Protein AF-A0A3D5ARK5-F1 (afdb_monomer_lite)

pLDDT: mean 78.7, std 16.02, range [44.25, 94.75]

Foldseek 3Di:
DAEDELCLLVPPVSLVVLLCVLVVCVDPVDDPLAAYAYEDEPPPPVCVVCVVVSLVSVCVSNVNQVVPPPPLRYHNYQHDPVSVVVSVVSSNVVSVVVCVVPDPDPDPDPPDDDDDPDDDPPPVPPDDD

Structure (mmCIF, N/CA/C/O backbone):
data_AF-A0A3D5ARK5-F1
#
_entry.id   AF-A0A3D5ARK5-F1
#
loop_
_atom_site.group_PDB
_atom_site.id
_atom_site.type_symbol
_atom_site.label_atom_id
_atom_site.label_alt_id
_atom_site.label_comp_id
_atom_site.label_asym_id
_atom_site.label_entity_id
_atom_site.label_seq_id
_atom_site.pdbx_PDB_ins_code
_atom_site.Cartn_x
_atom_site.Cartn_y
_atom_site.Cartn_z
_atom_site.occupancy
_atom_site.B_iso_or_equiv
_atom_site.auth_seq_id
_atom_site.auth_comp_id
_atom_site.auth_asym_id
_atom_site.auth_atom_id
_atom_site.pdbx_PDB_model_num
ATOM 1 N N . VAL A 1 1 ? -0.422 4.677 -10.596 1.00 85.12 1 VAL A N 1
ATOM 2 C CA . VAL A 1 1 ? -0.280 4.706 -9.120 1.00 85.12 1 VAL A CA 1
ATOM 3 C C . VAL A 1 1 ? -1.546 4.122 -8.531 1.00 85.12 1 VAL A C 1
ATOM 5 O O . VAL A 1 1 ? -2.620 4.542 -8.943 1.00 85.12 1 VAL A O 1
ATOM 8 N N . PHE A 1 2 ? -1.417 3.162 -7.623 1.00 90.44 2 PHE A N 1
ATOM 9 C CA . PHE A 1 2 ? -2.502 2.540 -6.877 1.00 90.44 2 PHE A CA 1
ATOM 10 C C . PHE A 1 2 ? -2.533 3.115 -5.466 1.00 90.44 2 PHE A C 1
ATOM 12 O O . PHE A 1 2 ? -1.540 3.042 -4.742 1.00 90.44 2 PHE A O 1
ATOM 19 N N . LEU A 1 3 ? -3.675 3.688 -5.096 1.00 91.56 3 LEU A N 1
ATOM 20 C CA . LEU A 1 3 ? -3.982 4.043 -3.717 1.00 91.56 3 LEU A CA 1
ATOM 21 C C . LEU A 1 3 ? -4.771 2.888 -3.123 1.00 91.56 3 LEU A C 1
ATOM 23 O O . LEU A 1 3 ? -5.844 2.557 -3.624 1.00 91.56 3 LEU A O 1
ATOM 27 N N . VAL A 1 4 ? -4.211 2.257 -2.101 1.00 92.50 4 VAL A N 1
ATOM 28 C CA . VAL A 1 4 ? -4.796 1.074 -1.479 1.00 92.50 4 VAL A CA 1
ATOM 29 C C . VAL A 1 4 ? -5.216 1.428 -0.066 1.00 92.50 4 VAL A C 1
ATOM 31 O O . VAL A 1 4 ? -4.399 1.847 0.747 1.00 92.50 4 VAL A O 1
ATOM 34 N N . ASP A 1 5 ? -6.497 1.234 0.223 1.00 91.56 5 ASP A N 1
ATOM 35 C CA . ASP A 1 5 ? -7.004 1.260 1.587 1.00 91.56 5 ASP A CA 1
ATOM 36 C C . ASP A 1 5 ? -6.585 -0.032 2.307 1.00 91.56 5 ASP A C 1
ATOM 38 O O . ASP A 1 5 ? -6.782 -1.137 1.791 1.00 91.56 5 ASP A O 1
ATOM 42 N N . ALA A 1 6 ? -6.014 0.085 3.507 1.00 92.56 6 ALA A N 1
ATOM 43 C CA . ALA A 1 6 ? -5.609 -1.065 4.306 1.00 92.56 6 ALA A CA 1
ATOM 44 C C . ALA A 1 6 ? -6.788 -2.006 4.619 1.00 92.56 6 ALA A C 1
ATOM 46 O O . ALA A 1 6 ? -6.608 -3.227 4.650 1.00 92.56 6 ALA A O 1
ATOM 47 N N . TRP A 1 7 ? -8.002 -1.473 4.789 1.00 94.00 7 TRP A N 1
ATOM 48 C CA . TRP A 1 7 ? -9.211 -2.257 5.050 1.00 94.00 7 TRP A CA 1
ATOM 49 C C . TRP A 1 7 ? -9.608 -3.157 3.886 1.00 94.00 7 TRP A C 1
ATOM 51 O O . TRP A 1 7 ? -10.176 -4.228 4.110 1.00 94.00 7 TRP A O 1
ATOM 61 N N . ALA A 1 8 ? -9.242 -2.794 2.654 1.00 93.75 8 ALA A N 1
ATOM 62 C CA . ALA A 1 8 ? -9.523 -3.609 1.476 1.00 93.75 8 ALA A CA 1
ATOM 63 C C . ALA A 1 8 ? -8.883 -5.007 1.568 1.00 93.75 8 ALA A C 1
ATOM 65 O O . ALA A 1 8 ? -9.422 -5.965 1.019 1.00 93.75 8 ALA A O 1
ATOM 66 N N . THR A 1 9 ? -7.797 -5.173 2.335 1.00 92.12 9 THR A N 1
ATOM 67 C CA . THR A 1 9 ? -7.186 -6.496 2.580 1.00 92.12 9 THR A CA 1
ATOM 68 C C . THR A 1 9 ? -8.084 -7.465 3.348 1.00 92.12 9 THR A C 1
ATOM 70 O O . THR A 1 9 ? -7.923 -8.683 3.233 1.00 92.12 9 THR A O 1
ATOM 73 N N . LYS A 1 10 ? -9.050 -6.945 4.113 1.00 90.69 10 LYS A N 1
ATOM 74 C CA . LYS A 1 10 ? -10.019 -7.747 4.869 1.00 90.69 10 LYS A CA 1
ATOM 75 C C . LYS A 1 10 ? -11.243 -8.141 4.039 1.00 90.69 10 LYS A C 1
ATOM 77 O O . LYS A 1 10 ? -11.988 -9.026 4.454 1.00 90.69 10 LYS A O 1
ATOM 82 N N . LEU A 1 11 ? -11.447 -7.531 2.871 1.00 92.00 11 LEU A N 1
ATOM 83 C CA . LEU A 1 11 ? -12.561 -7.839 1.977 1.00 92.00 11 LEU A CA 1
ATOM 84 C C . LEU A 1 11 ? -12.126 -8.898 0.960 1.00 92.00 11 LEU A C 1
ATOM 86 O O . LEU A 1 11 ? -11.215 -8.660 0.171 1.00 92.00 11 LEU A O 1
ATOM 90 N N . THR A 1 12 ? -12.780 -10.063 0.949 1.00 87.75 12 THR A N 1
ATOM 91 C CA . THR A 1 12 ? -12.360 -11.230 0.147 1.00 87.75 12 THR A CA 1
ATOM 92 C C . THR A 1 12 ? -12.167 -10.915 -1.339 1.00 87.75 12 THR A C 1
ATOM 94 O O . THR A 1 12 ? -11.147 -11.299 -1.912 1.00 87.75 12 THR A O 1
ATOM 97 N N . ASP A 1 13 ? -13.100 -10.181 -1.948 1.00 85.06 13 ASP A N 1
ATOM 98 C CA . ASP A 1 13 ? -13.042 -9.862 -3.379 1.00 85.06 13 ASP A CA 1
ATOM 99 C C . ASP A 1 13 ? -11.916 -8.876 -3.714 1.00 85.06 13 ASP A C 1
ATOM 101 O O . ASP A 1 13 ? -11.226 -9.030 -4.721 1.00 85.06 13 ASP A O 1
ATOM 105 N N . HIS A 1 14 ? -11.668 -7.907 -2.831 1.00 89.81 14 HIS A N 1
ATOM 106 C CA . HIS A 1 14 ? -10.600 -6.925 -3.013 1.00 89.81 14 HIS A CA 1
ATOM 107 C C . HIS A 1 14 ? -9.234 -7.553 -2.763 1.00 89.81 14 HIS A C 1
ATOM 109 O O . HIS A 1 14 ? -8.296 -7.310 -3.513 1.00 89.81 14 HIS A O 1
ATOM 115 N N . ARG A 1 15 ? -9.129 -8.428 -1.759 1.00 88.00 15 ARG A N 1
ATOM 116 C CA . ARG A 1 15 ? -7.900 -9.156 -1.451 1.00 88.00 15 ARG A CA 1
ATOM 117 C C . ARG A 1 15 ? -7.369 -9.921 -2.661 1.00 88.00 15 ARG A C 1
ATOM 119 O O . ARG A 1 15 ? -6.163 -9.912 -2.869 1.00 88.00 15 ARG A O 1
ATOM 126 N N . ARG A 1 16 ? -8.236 -10.548 -3.469 1.00 87.88 16 ARG A N 1
ATOM 127 C CA . ARG A 1 16 ? -7.804 -11.219 -4.708 1.00 87.88 16 ARG A CA 1
ATOM 128 C C . ARG A 1 16 ? -7.163 -10.228 -5.682 1.00 87.88 16 ARG A C 1
ATOM 130 O O . ARG A 1 16 ? -6.039 -10.459 -6.100 1.00 87.88 16 ARG A O 1
ATOM 137 N N . ALA A 1 17 ? -7.823 -9.105 -5.959 1.00 89.12 17 ALA A N 1
ATOM 138 C CA . ALA A 1 17 ? -7.271 -8.082 -6.845 1.00 89.12 17 ALA A CA 1
ATOM 139 C C . ALA A 1 17 ? -5.943 -7.501 -6.322 1.00 89.12 17 ALA A C 1
ATOM 141 O O . ALA A 1 17 ? -5.037 -7.225 -7.100 1.00 89.12 17 ALA A O 1
ATOM 142 N N . LEU A 1 18 ? -5.794 -7.339 -5.003 1.00 90.81 18 LEU A N 1
ATOM 143 C CA . LEU A 1 18 ? -4.544 -6.859 -4.405 1.00 90.81 18 LEU A CA 1
ATOM 144 C C . LEU A 1 18 ? -3.408 -7.893 -4.491 1.00 90.81 18 LEU A C 1
ATOM 146 O O . LEU A 1 18 ? -2.260 -7.500 -4.677 1.00 90.81 18 LEU A O 1
ATOM 150 N N . LEU A 1 19 ? -3.716 -9.191 -4.394 1.00 89.94 19 LEU A N 1
ATOM 151 C CA . LEU A 1 19 ? -2.745 -10.267 -4.639 1.00 89.94 19 LEU A CA 1
ATOM 152 C C . LEU A 1 19 ? -2.289 -10.285 -6.104 1.00 89.94 19 LEU A C 1
ATOM 154 O O . LEU A 1 19 ? -1.104 -10.467 -6.379 1.00 89.94 19 LEU A O 1
ATOM 158 N N . ASP A 1 20 ? -3.206 -10.036 -7.040 1.00 86.56 20 ASP A N 1
ATOM 159 C CA . ASP A 1 20 ? -2.855 -9.905 -8.457 1.00 86.56 20 ASP A CA 1
ATOM 160 C C . ASP A 1 20 ? -1.901 -8.710 -8.660 1.00 86.56 20 ASP A C 1
ATOM 162 O O . ASP A 1 20 ? -0.887 -8.833 -9.336 1.00 86.56 20 ASP A O 1
ATOM 166 N N . VAL A 1 21 ? -2.132 -7.580 -7.978 1.00 85.31 21 VAL A N 1
ATOM 167 C CA . VAL A 1 21 ? -1.233 -6.405 -8.006 1.00 85.31 21 VAL A CA 1
ATOM 168 C C . VAL A 1 21 ? 0.156 -6.680 -7.400 1.00 85.31 21 VAL A C 1
ATOM 170 O O . VAL A 1 21 ? 1.133 -6.042 -7.804 1.00 85.31 21 VAL A O 1
ATOM 173 N N . ASP A 1 22 ? 0.274 -7.589 -6.427 1.00 86.62 22 ASP A N 1
ATOM 174 C CA . ASP A 1 22 ? 1.576 -8.016 -5.881 1.00 86.62 22 ASP A CA 1
ATOM 175 C C . ASP A 1 22 ? 2.358 -8.900 -6.868 1.00 86.62 22 ASP A C 1
ATOM 177 O O . ASP A 1 22 ? 3.585 -8.909 -6.842 1.00 86.62 22 ASP A O 1
ATOM 181 N N . THR A 1 23 ? 1.652 -9.607 -7.758 1.00 81.81 23 THR A N 1
ATOM 182 C CA . THR A 1 23 ? 2.222 -10.610 -8.679 1.00 81.81 23 THR A CA 1
ATOM 183 C C . THR A 1 23 ? 2.320 -10.151 -10.135 1.00 81.81 23 THR A C 1
ATOM 185 O O . THR A 1 23 ? 3.067 -10.749 -10.907 1.00 81.81 23 THR A O 1
ATOM 188 N N . TRP A 1 24 ? 1.654 -9.056 -10.523 1.00 74.69 24 TRP A N 1
ATOM 189 C CA . TRP A 1 24 ? 1.754 -8.442 -11.860 1.00 74.69 24 TRP A CA 1
ATOM 190 C C . TRP A 1 24 ? 3.191 -8.134 -12.298 1.00 74.69 24 TRP A C 1
ATOM 192 O O . TRP A 1 24 ? 3.457 -7.959 -13.480 1.00 74.69 24 TRP A O 1
ATOM 202 N N . GLU A 1 25 ? 4.124 -8.076 -11.355 1.00 64.31 25 GLU A N 1
ATOM 203 C CA . GLU A 1 25 ? 5.488 -7.601 -11.560 1.00 64.31 25 GLU A CA 1
ATOM 204 C C . GLU A 1 25 ? 6.516 -8.731 -11.723 1.00 64.31 25 GLU A C 1
ATOM 206 O O . GLU A 1 25 ? 7.709 -8.466 -11.846 1.00 64.31 25 GLU A O 1
ATOM 211 N N . GLU A 1 26 ? 6.079 -9.994 -11.755 1.00 60.06 26 GLU A N 1
ATOM 212 C CA . GLU A 1 26 ? 6.974 -11.150 -11.922 1.00 60.06 26 GLU A CA 1
ATOM 213 C C . GLU A 1 26 ? 7.429 -11.380 -13.378 1.00 60.06 26 GLU A C 1
ATOM 215 O O . GLU A 1 26 ? 8.271 -12.244 -13.632 1.00 60.06 26 GLU A O 1
ATOM 220 N N . SER A 1 27 ? 6.925 -10.606 -14.349 1.00 56.16 27 SER A N 1
ATOM 221 C CA . SER A 1 27 ? 7.370 -10.707 -15.743 1.00 56.16 27 SER A CA 1
ATOM 222 C C . SER A 1 27 ? 8.662 -9.901 -15.971 1.00 56.16 27 SER A C 1
ATOM 224 O O . SER A 1 27 ? 8.641 -8.674 -15.865 1.00 56.16 27 SER A O 1
ATOM 226 N N . PRO A 1 28 ? 9.796 -10.532 -16.344 1.00 54.06 28 PRO A N 1
ATOM 227 C CA . PRO A 1 28 ? 11.090 -9.854 -16.505 1.00 54.06 28 PRO A CA 1
ATOM 228 C C . PRO A 1 28 ? 11.114 -8.787 -17.618 1.00 54.06 28 PRO A C 1
ATOM 230 O O . PRO A 1 28 ? 12.028 -7.957 -17.675 1.00 54.06 28 PRO A O 1
ATOM 233 N N . GLU A 1 29 ? 10.113 -8.781 -18.499 1.00 57.12 29 GLU A N 1
ATOM 234 C CA . GLU A 1 29 ? 9.983 -7.806 -19.584 1.00 57.12 29 GLU A CA 1
ATOM 235 C C . GLU A 1 29 ? 9.302 -6.503 -19.120 1.00 57.12 29 GLU A C 1
ATOM 237 O O . GLU A 1 29 ? 9.680 -5.409 -19.562 1.00 57.12 29 GLU A O 1
ATOM 242 N N . GLU A 1 30 ? 8.401 -6.579 -18.137 1.00 56.84 30 GLU A N 1
ATOM 243 C CA . GLU A 1 30 ? 7.628 -5.447 -17.628 1.00 56.84 30 GLU A CA 1
ATOM 244 C C . GLU A 1 30 ? 8.344 -4.805 -16.436 1.00 56.84 30 GLU A C 1
ATOM 246 O O . GLU A 1 30 ? 8.311 -5.276 -15.305 1.00 56.84 30 GLU A O 1
ATOM 251 N N . THR A 1 31 ? 9.040 -3.690 -16.676 1.00 56.91 31 THR A N 1
ATOM 252 C CA . THR A 1 31 ? 9.561 -2.898 -15.552 1.00 56.91 31 THR A CA 1
ATOM 253 C C . THR A 1 31 ? 8.389 -2.316 -14.791 1.00 56.91 31 THR A C 1
ATOM 255 O O . THR A 1 31 ? 7.584 -1.581 -15.359 1.00 56.91 31 THR A O 1
ATOM 258 N N . GLU A 1 32 ? 8.374 -2.568 -13.496 1.00 64.69 32 GLU A N 1
ATOM 259 C CA . GLU A 1 32 ? 7.511 -1.952 -12.497 1.00 64.69 32 GLU A CA 1
ATOM 260 C C . GLU A 1 32 ? 7.376 -0.441 -12.704 1.00 64.69 32 GLU A C 1
ATOM 262 O O . GLU A 1 32 ? 8.225 0.365 -12.315 1.00 64.69 32 GLU A O 1
ATOM 267 N N . THR A 1 33 ? 6.298 -0.021 -13.342 1.00 71.00 33 THR A N 1
ATOM 268 C CA . THR A 1 33 ? 5.930 1.398 -13.442 1.00 71.00 33 THR A CA 1
ATOM 269 C C . THR A 1 33 ? 4.805 1.741 -12.470 1.00 71.00 33 THR A C 1
ATOM 271 O O . THR A 1 33 ? 4.508 2.913 -12.233 1.00 71.00 33 THR A O 1
ATOM 274 N N . SER A 1 34 ? 4.219 0.720 -11.847 1.00 83.81 34 SER A N 1
ATOM 275 C CA . SER A 1 34 ? 3.119 0.835 -10.907 1.00 83.81 34 SER A CA 1
ATOM 276 C C . SER A 1 34 ? 3.637 1.055 -9.493 1.00 83.81 34 SER A C 1
ATOM 278 O O . SER A 1 34 ? 4.308 0.207 -8.925 1.00 83.81 34 SER A O 1
ATOM 280 N N . ALA A 1 35 ? 3.312 2.209 -8.912 1.00 89.06 35 ALA A N 1
ATOM 281 C CA . ALA A 1 35 ? 3.524 2.453 -7.488 1.00 89.06 35 ALA A CA 1
ATOM 282 C C . ALA A 1 35 ? 2.278 2.096 -6.688 1.00 89.06 35 ALA A C 1
ATOM 284 O O . ALA A 1 35 ? 1.178 2.451 -7.111 1.00 89.06 35 ALA A O 1
ATOM 285 N N . VAL A 1 36 ? 2.463 1.458 -5.535 1.00 92.38 36 VAL A N 1
ATOM 286 C CA . VAL A 1 36 ? 1.423 1.125 -4.560 1.00 92.38 36 VAL A CA 1
ATOM 287 C C . VAL A 1 36 ? 1.660 1.956 -3.305 1.00 92.38 36 VAL A C 1
ATOM 289 O O . VAL A 1 36 ? 2.729 1.900 -2.697 1.00 92.38 36 VAL A O 1
ATOM 292 N N . MET A 1 37 ? 0.659 2.737 -2.916 1.00 94.06 37 MET A N 1
ATOM 293 C CA . MET A 1 37 ? 0.713 3.619 -1.755 1.00 94.06 37 MET A CA 1
ATOM 294 C C . MET A 1 37 ? -0.488 3.368 -0.860 1.00 94.06 37 MET A C 1
ATOM 296 O O . MET A 1 37 ? -1.609 3.249 -1.351 1.00 94.06 37 MET A O 1
ATOM 300 N N . ILE A 1 38 ? -0.242 3.313 0.445 1.00 93.81 38 ILE A N 1
ATOM 301 C CA . ILE A 1 38 ? -1.250 2.998 1.455 1.00 93.81 38 ILE A CA 1
ATOM 302 C C . ILE A 1 38 ? -1.400 4.205 2.378 1.00 93.81 38 ILE A C 1
ATOM 304 O O . ILE A 1 38 ? -0.567 4.398 3.270 1.00 93.81 38 ILE A O 1
ATOM 308 N N . PRO A 1 39 ? -2.405 5.065 2.145 1.00 90.44 39 PRO A N 1
ATOM 309 C CA . PRO A 1 39 ? -2.707 6.167 3.041 1.00 90.44 39 PRO A CA 1
ATOM 310 C C . PRO A 1 39 ? -3.162 5.634 4.397 1.00 90.44 39 PRO A C 1
ATOM 312 O O . PRO A 1 39 ? -4.060 4.800 4.479 1.00 90.44 39 PRO A O 1
ATOM 315 N N . CYS A 1 40 ? -2.564 6.154 5.461 1.00 87.06 40 CYS A N 1
ATOM 316 C CA . CYS A 1 40 ? -2.931 5.843 6.833 1.00 87.06 40 CYS A CA 1
ATOM 317 C C . CYS A 1 40 ? -3.217 7.162 7.542 1.00 87.06 40 CYS A C 1
ATOM 319 O O . CYS A 1 40 ? -2.292 7.846 7.976 1.00 87.06 40 CYS A O 1
ATOM 321 N N . SER A 1 41 ? -4.488 7.551 7.635 1.00 79.94 41 SER A N 1
ATOM 322 C CA . SER A 1 41 ? -4.842 8.766 8.366 1.00 79.94 41 SER A CA 1
ATOM 323 C C . SER A 1 41 ? -4.588 8.568 9.859 1.00 79.94 41 SER A C 1
ATOM 325 O O . SER A 1 41 ? -5.130 7.650 10.471 1.00 79.94 41 SER A O 1
ATOM 327 N N . ALA A 1 42 ? -3.791 9.448 10.470 1.00 74.50 42 ALA A N 1
ATOM 328 C CA . ALA A 1 42 ? -3.627 9.464 11.922 1.00 74.50 42 ALA A CA 1
ATOM 329 C C . ALA A 1 42 ? -4.923 9.869 12.648 1.00 74.50 42 ALA A C 1
ATOM 331 O O . ALA A 1 42 ? -5.095 9.529 13.818 1.00 74.50 42 ALA A O 1
ATOM 332 N N . GLU A 1 43 ? -5.828 10.567 11.959 1.00 82.69 43 GLU A N 1
ATOM 333 C CA . GLU A 1 43 ? -7.106 11.057 12.488 1.00 82.69 43 GLU A CA 1
ATOM 334 C C . GLU A 1 43 ? -8.214 9.994 12.451 1.00 82.69 43 GLU A C 1
ATOM 336 O O . GLU A 1 43 ? -9.253 10.168 13.078 1.00 82.69 43 GLU A O 1
ATOM 341 N N . ASP A 1 44 ? -7.983 8.871 11.767 1.00 86.19 44 ASP A N 1
ATOM 342 C CA . ASP A 1 44 ? -8.900 7.736 11.756 1.00 86.19 44 ASP A CA 1
ATOM 343 C C . ASP A 1 44 ? -8.641 6.832 12.973 1.00 86.19 44 ASP A C 1
ATOM 345 O O . ASP A 1 44 ? -7.707 6.022 13.009 1.00 86.19 44 ASP A O 1
ATOM 349 N N . ASP A 1 45 ? -9.473 7.001 14.002 1.00 89.56 45 ASP A N 1
ATOM 350 C CA . ASP A 1 45 ? -9.410 6.221 15.237 1.00 89.56 45 ASP A CA 1
ATOM 351 C C . ASP A 1 45 ? -9.623 4.718 15.005 1.00 89.56 45 ASP A C 1
ATOM 353 O O . ASP A 1 45 ? -9.027 3.908 15.721 1.00 89.56 45 ASP A O 1
ATOM 357 N N . GLU A 1 46 ? -10.448 4.330 14.029 1.00 91.12 46 GLU A N 1
ATOM 358 C CA . GLU A 1 46 ? -10.749 2.927 13.736 1.00 91.12 46 GLU A CA 1
ATOM 359 C C . GLU A 1 46 ? -9.528 2.256 13.101 1.00 91.12 46 GLU A C 1
ATOM 361 O O . GLU A 1 46 ? -9.030 1.237 13.594 1.00 91.12 46 GLU A O 1
ATOM 366 N N . THR A 1 47 ? -8.957 2.887 12.073 1.00 89.81 47 THR A N 1
ATOM 367 C CA . THR A 1 47 ? -7.713 2.418 11.449 1.00 89.81 47 THR A CA 1
ATOM 368 C C . THR A 1 47 ? -6.572 2.359 12.461 1.00 89.81 47 THR A C 1
ATOM 370 O O . THR A 1 47 ? -5.809 1.390 12.467 1.00 89.81 47 THR A O 1
ATOM 373 N N . ARG A 1 48 ? -6.466 3.336 13.373 1.00 90.19 48 ARG A N 1
ATOM 374 C CA . ARG A 1 48 ? -5.430 3.346 14.417 1.00 90.19 48 ARG A CA 1
ATOM 375 C C . ARG A 1 48 ? -5.567 2.168 15.382 1.00 90.19 48 ARG A C 1
ATOM 377 O O . ARG A 1 48 ? -4.567 1.522 15.696 1.00 90.19 48 ARG A O 1
ATOM 384 N N . GLN A 1 49 ? -6.785 1.871 15.833 1.00 93.69 49 GLN A N 1
ATOM 385 C CA . GLN A 1 49 ? -7.060 0.749 16.739 1.00 93.69 49 GLN A CA 1
ATOM 386 C C . GLN A 1 49 ? -6.747 -0.602 16.089 1.00 93.69 49 GLN A C 1
ATOM 388 O O . GLN A 1 49 ? -6.200 -1.493 16.739 1.00 93.69 49 GLN A O 1
ATOM 393 N N . HIS A 1 50 ? -7.029 -0.736 14.793 1.00 93.44 50 HIS A N 1
ATOM 394 C CA . HIS A 1 50 ? -6.824 -1.976 14.047 1.00 93.44 50 HIS A CA 1
ATOM 395 C C . HIS A 1 50 ? -5.494 -2.043 13.289 1.00 93.44 50 HIS A C 1
ATOM 397 O O . HIS A 1 50 ? -5.236 -3.033 12.601 1.00 93.44 50 HIS A O 1
ATOM 403 N N . TRP A 1 51 ? -4.616 -1.044 13.433 1.00 91.69 51 TRP A N 1
ATOM 404 C CA . TRP A 1 51 ? -3.415 -0.912 12.607 1.00 91.69 51 TRP A CA 1
ATOM 405 C C . TRP A 1 51 ? -2.502 -2.136 12.662 1.00 91.69 51 TRP A C 1
ATOM 407 O O . TRP A 1 51 ? -1.926 -2.524 11.647 1.00 91.69 51 TRP A O 1
ATOM 417 N N . ARG A 1 52 ? -2.382 -2.784 13.826 1.00 93.00 52 ARG A N 1
ATOM 418 C CA . ARG A 1 52 ? -1.568 -3.998 13.974 1.00 93.00 52 ARG A CA 1
ATOM 419 C C . ARG A 1 52 ? -2.086 -5.142 13.099 1.00 93.00 52 ARG A C 1
ATOM 421 O O . ARG A 1 52 ? -1.288 -5.800 12.432 1.00 93.00 52 ARG A O 1
ATOM 428 N N . ASP A 1 53 ? -3.398 -5.349 13.086 1.00 94.75 53 ASP A N 1
ATOM 429 C CA . ASP A 1 53 ? -4.041 -6.406 12.304 1.00 94.75 53 ASP A CA 1
ATOM 430 C C . ASP A 1 53 ? -4.025 -6.066 10.814 1.00 94.75 53 ASP A C 1
ATOM 432 O O . ASP A 1 53 ? -3.712 -6.912 9.981 1.00 94.75 53 ASP A O 1
ATOM 436 N N . LEU A 1 54 ? -4.301 -4.804 10.477 1.00 93.31 54 LEU A N 1
ATOM 437 C CA . LEU A 1 54 ? -4.248 -4.304 9.104 1.00 93.31 54 LEU A CA 1
ATOM 438 C C . LEU A 1 54 ? -2.830 -4.408 8.531 1.00 93.31 54 LEU A C 1
ATOM 440 O O . LEU A 1 54 ? -2.645 -4.930 7.438 1.00 93.31 54 LEU A O 1
ATOM 444 N N . SER A 1 55 ? -1.809 -4.021 9.298 1.00 92.75 55 SER A N 1
ATOM 445 C CA . SER A 1 55 ? -0.397 -4.183 8.922 1.00 92.75 55 SER A CA 1
ATOM 446 C C . SER A 1 55 ? -0.030 -5.642 8.668 1.00 92.75 55 SER A C 1
ATOM 448 O O . SER A 1 55 ? 0.777 -5.945 7.788 1.00 92.75 55 SER A O 1
ATOM 450 N N . TYR A 1 56 ? -0.589 -6.562 9.455 1.00 94.38 56 TYR A N 1
ATOM 451 C CA . TYR A 1 56 ? -0.358 -7.988 9.277 1.00 94.38 56 TYR A CA 1
ATOM 452 C C . TYR A 1 56 ? -1.002 -8.513 7.986 1.00 94.38 56 TYR A C 1
ATOM 454 O O . TYR A 1 56 ? -0.337 -9.212 7.221 1.00 94.38 56 TYR A O 1
ATOM 462 N N . GLU A 1 57 ? -2.246 -8.131 7.689 1.00 94.56 57 GLU A N 1
ATOM 463 C CA . GLU A 1 57 ? -2.903 -8.516 6.434 1.00 94.56 57 GLU A CA 1
ATOM 464 C C . GLU A 1 57 ? -2.262 -7.853 5.207 1.00 94.56 57 GLU A C 1
ATOM 466 O O 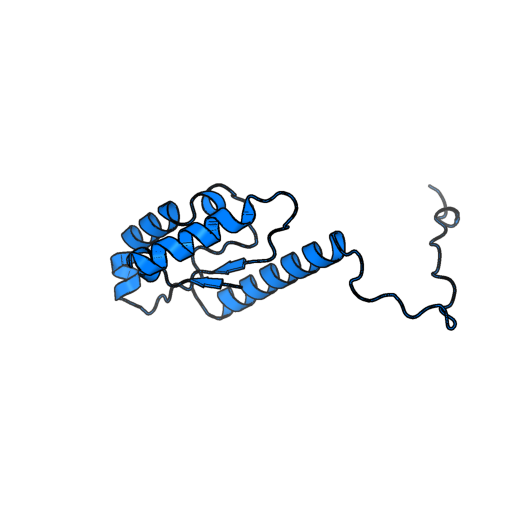. GLU A 1 57 ? -2.121 -8.496 4.166 1.00 94.56 57 GLU A O 1
ATOM 471 N N . LEU A 1 58 ? -1.761 -6.622 5.335 1.00 94.12 58 LEU A N 1
ATOM 472 C CA . LEU A 1 58 ? -0.965 -5.965 4.300 1.00 94.12 58 LEU A CA 1
ATOM 473 C C . LEU A 1 58 ? 0.303 -6.749 3.969 1.00 94.12 58 LEU A C 1
ATOM 475 O O . LEU A 1 58 ? 0.573 -6.996 2.797 1.00 94.12 58 LEU A O 1
ATOM 479 N N . ARG A 1 59 ? 1.047 -7.211 4.981 1.00 94.00 59 ARG A N 1
ATOM 480 C CA . ARG A 1 59 ? 2.241 -8.049 4.770 1.00 94.00 59 ARG A CA 1
ATOM 481 C C . ARG A 1 59 ? 1.927 -9.383 4.109 1.00 94.00 59 ARG A C 1
ATOM 483 O O . ARG A 1 59 ? 2.753 -9.887 3.363 1.00 94.00 59 ARG A O 1
ATOM 490 N N . LYS A 1 60 ? 0.754 -9.954 4.386 1.00 93.31 60 LYS A N 1
ATOM 491 C CA . LYS A 1 60 ? 0.281 -11.187 3.739 1.00 93.31 60 LYS A CA 1
ATOM 492 C C . LYS A 1 60 ? -0.199 -10.975 2.308 1.00 93.31 60 LYS A C 1
ATOM 494 O O . LYS A 1 60 ? -0.238 -11.939 1.554 1.00 93.31 60 LYS A O 1
ATOM 499 N N . THR A 1 61 ? -0.635 -9.764 1.980 1.00 93.12 61 THR A N 1
ATOM 500 C CA . THR A 1 61 ? -1.168 -9.428 0.657 1.00 93.12 61 THR A CA 1
ATOM 501 C C . THR A 1 61 ? -0.055 -8.986 -0.287 1.00 93.12 61 THR A C 1
ATOM 503 O O . THR A 1 61 ? -0.050 -9.400 -1.434 1.00 93.12 61 THR A O 1
ATOM 506 N N . PHE A 1 62 ? 0.906 -8.201 0.207 1.00 91.94 62 PHE A N 1
ATOM 507 C CA . PHE A 1 62 ? 2.009 -7.646 -0.580 1.00 91.94 62 PHE A CA 1
ATOM 508 C C . PHE A 1 62 ? 3.358 -8.306 -0.255 1.00 91.94 62 PHE A C 1
ATOM 510 O O . PHE A 1 62 ? 4.340 -7.626 0.053 1.00 91.94 62 PHE A O 1
ATOM 517 N N . VAL A 1 63 ? 3.396 -9.641 -0.214 1.00 92.12 63 VAL A N 1
ATOM 518 C CA . VAL A 1 63 ? 4.568 -10.398 0.262 1.00 92.12 63 VAL A CA 1
ATOM 519 C C . VAL A 1 63 ? 5.803 -10.075 -0.575 1.00 92.12 63 VAL A C 1
ATOM 521 O O . VAL A 1 63 ? 6.873 -9.840 -0.006 1.00 92.12 63 VAL A O 1
ATOM 524 N N . SER A 1 64 ? 5.651 -10.025 -1.902 1.00 88.44 64 SER A N 1
ATOM 525 C CA . SER A 1 64 ? 6.751 -9.754 -2.830 1.00 88.44 64 SER A CA 1
ATOM 526 C C . SER A 1 64 ? 7.341 -8.366 -2.587 1.00 88.44 64 SER A C 1
ATOM 528 O O . SER A 1 64 ? 8.549 -8.212 -2.383 1.00 88.44 64 SER A O 1
ATOM 530 N N . ARG A 1 65 ? 6.483 -7.347 -2.481 1.00 87.69 65 ARG A N 1
ATOM 531 C CA . ARG A 1 65 ? 6.923 -5.965 -2.238 1.00 87.69 65 ARG A CA 1
ATOM 532 C C . ARG A 1 65 ? 7.536 -5.763 -0.855 1.00 87.69 65 ARG A C 1
ATOM 534 O O . ARG A 1 65 ? 8.527 -5.054 -0.728 1.00 87.69 65 ARG A O 1
ATOM 541 N N . PHE A 1 66 ? 7.012 -6.414 0.189 1.00 89.38 66 PHE A N 1
ATOM 542 C CA . PHE A 1 66 ? 7.615 -6.353 1.529 1.00 89.38 66 PHE A CA 1
ATOM 543 C C . PHE A 1 66 ? 8.974 -7.064 1.613 1.00 89.38 66 PHE A C 1
ATOM 545 O O . PHE A 1 66 ? 9.795 -6.686 2.451 1.00 89.38 66 PHE A O 1
ATOM 552 N N . ALA A 1 67 ? 9.229 -8.071 0.772 1.00 87.81 67 ALA A N 1
ATOM 553 C CA . ALA A 1 67 ? 10.531 -8.733 0.695 1.00 87.81 67 ALA A CA 1
ATOM 554 C C . ALA A 1 67 ? 11.606 -7.848 0.035 1.00 87.81 67 ALA A C 1
ATOM 556 O O . ALA A 1 67 ? 12.801 -8.035 0.275 1.00 87.81 67 ALA A O 1
ATOM 557 N N . ARG A 1 68 ? 11.194 -6.863 -0.769 1.00 86.06 68 ARG A N 1
ATOM 558 C CA . ARG A 1 68 ? 12.076 -5.963 -1.517 1.00 86.06 68 ARG A CA 1
ATOM 559 C C . ARG A 1 68 ? 12.322 -4.682 -0.736 1.00 86.06 68 ARG A C 1
ATOM 561 O O . ARG A 1 68 ? 11.619 -3.685 -0.870 1.00 86.06 68 ARG A O 1
ATOM 568 N N . SER A 1 69 ? 13.355 -4.710 0.102 1.00 75.06 69 SER A N 1
ATOM 569 C CA . SER A 1 69 ? 13.689 -3.607 1.014 1.00 75.06 69 SER A CA 1
ATOM 570 C C . SER A 1 69 ? 13.972 -2.263 0.329 1.00 75.06 69 SER A C 1
ATOM 572 O O . SER A 1 69 ? 13.920 -1.224 0.981 1.00 75.06 69 SER A O 1
ATOM 574 N N . ASP A 1 70 ? 14.302 -2.270 -0.961 1.00 79.06 70 ASP A N 1
ATOM 575 C CA . ASP A 1 70 ? 14.629 -1.100 -1.773 1.00 79.06 70 ASP A CA 1
ATOM 576 C C . ASP A 1 70 ? 13.509 -0.697 -2.750 1.00 79.06 70 ASP A C 1
ATOM 578 O O . ASP A 1 70 ? 13.731 0.155 -3.619 1.00 79.06 70 ASP A O 1
ATOM 582 N N . ASP A 1 71 ? 12.300 -1.253 -2.601 1.00 84.25 71 ASP A N 1
ATOM 583 C CA . ASP A 1 71 ? 11.163 -0.936 -3.462 1.00 84.25 71 ASP A CA 1
ATOM 584 C C . ASP A 1 71 ? 10.701 0.525 -3.278 1.00 84.25 71 ASP A C 1
ATOM 586 O O . ASP A 1 71 ? 9.899 0.901 -2.417 1.00 84.25 71 ASP A O 1
ATOM 590 N N . ARG A 1 72 ? 11.213 1.398 -4.150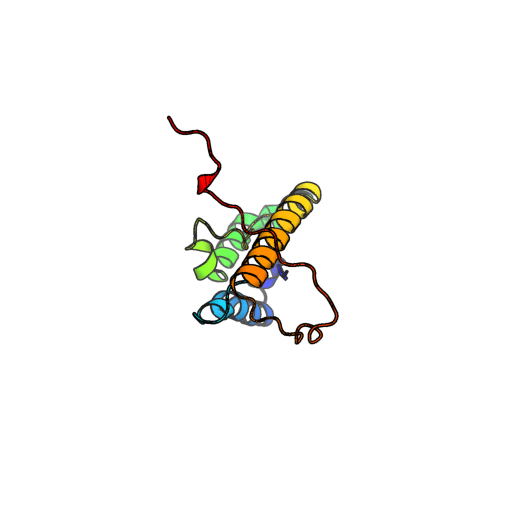 1.00 86.06 72 ARG A N 1
ATOM 591 C CA . ARG A 1 72 ? 10.843 2.819 -4.191 1.00 86.06 72 ARG A CA 1
ATOM 592 C C . ARG A 1 72 ? 9.415 3.055 -4.683 1.00 86.06 72 ARG A C 1
ATOM 594 O O . ARG A 1 72 ? 8.948 4.183 -4.532 1.00 86.06 72 ARG A O 1
ATOM 601 N N . MET A 1 73 ? 8.755 2.042 -5.2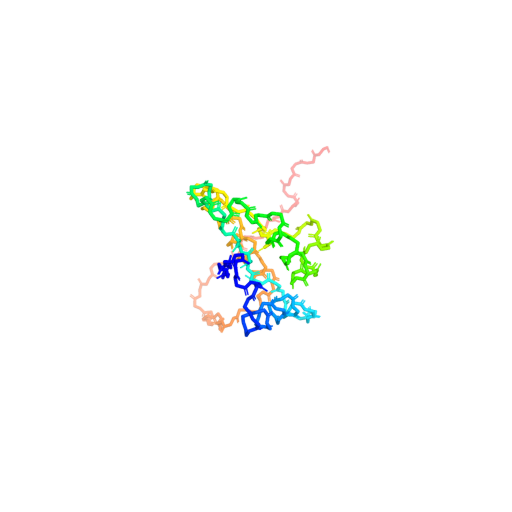36 1.00 89.69 73 MET A N 1
ATOM 602 C CA . MET A 1 73 ? 7.386 2.090 -5.741 1.00 89.69 73 MET A CA 1
ATOM 603 C C . MET A 1 73 ? 6.369 1.606 -4.702 1.00 89.69 73 MET A C 1
ATOM 605 O O . MET A 1 73 ? 5.177 1.837 -4.889 1.00 89.69 73 MET A O 1
ATOM 609 N N . PHE A 1 74 ? 6.812 1.025 -3.585 1.00 91.56 74 PHE A N 1
ATOM 610 C CA . PHE A 1 74 ? 5.939 0.577 -2.504 1.00 91.56 74 PHE A CA 1
ATOM 611 C C . PHE A 1 74 ? 6.019 1.479 -1.266 1.00 91.56 74 PHE A C 1
ATOM 613 O O . PHE A 1 74 ? 7.084 1.700 -0.683 1.00 91.56 74 PHE A O 1
ATOM 620 N N . ARG A 1 75 ? 4.876 2.022 -0.838 1.00 93.50 75 ARG A N 1
ATOM 621 C CA . ARG A 1 75 ? 4.743 2.834 0.382 1.00 93.50 75 ARG A CA 1
ATOM 622 C C . ARG A 1 75 ? 3.660 2.248 1.284 1.00 93.50 75 ARG A C 1
ATOM 624 O O . ARG A 1 75 ? 2.486 2.564 1.097 1.00 93.50 75 ARG A O 1
ATOM 631 N N . PRO A 1 76 ? 4.032 1.416 2.274 1.00 90.12 76 PRO A N 1
ATOM 632 C CA . PRO A 1 76 ? 3.068 0.675 3.086 1.00 90.12 76 PRO A CA 1
ATOM 633 C C . PRO A 1 76 ? 2.358 1.516 4.156 1.00 90.12 76 PRO A C 1
ATOM 635 O O . PRO A 1 76 ? 1.467 1.006 4.827 1.00 90.12 76 PRO A O 1
ATOM 638 N N . SER A 1 77 ? 2.770 2.770 4.361 1.00 89.94 77 SER A N 1
ATOM 639 C CA . SER A 1 77 ? 2.132 3.687 5.306 1.00 89.94 77 SER A CA 1
ATOM 640 C C . SER A 1 77 ? 2.467 5.132 4.956 1.00 89.94 77 SER A C 1
ATOM 642 O O . SER A 1 77 ? 3.610 5.559 5.112 1.00 89.94 77 SER A O 1
ATOM 644 N N . VAL A 1 78 ? 1.461 5.898 4.545 1.00 89.75 78 VAL A N 1
ATOM 645 C CA . VAL A 1 78 ? 1.577 7.322 4.220 1.00 89.75 78 VAL A CA 1
ATOM 646 C C . VAL A 1 78 ? 0.701 8.122 5.181 1.00 89.75 78 VAL A C 1
ATOM 648 O O . VAL A 1 78 ? -0.521 8.098 5.081 1.00 89.75 78 VAL A O 1
ATOM 651 N N . LEU A 1 79 ? 1.335 8.804 6.139 1.00 87.81 79 LEU A N 1
ATOM 652 C CA . LEU A 1 79 ? 0.656 9.350 7.326 1.00 87.81 79 LEU A CA 1
ATOM 653 C C . LEU A 1 79 ? 0.022 10.734 7.137 1.00 87.81 79 LEU A C 1
ATOM 655 O O . LEU A 1 79 ? -0.733 11.192 7.991 1.00 87.81 79 LEU A O 1
ATOM 659 N N . SER A 1 80 ? 0.375 11.443 6.067 1.00 88.31 80 SER A N 1
ATOM 660 C CA . SER A 1 80 ? -0.080 12.812 5.836 1.00 88.31 80 SER A CA 1
ATOM 661 C C . SER A 1 80 ? -0.079 13.160 4.352 1.00 88.31 80 SER A C 1
ATOM 663 O O . SER A 1 80 ? 0.634 12.542 3.558 1.00 88.31 80 SER A O 1
ATOM 665 N N . LEU A 1 81 ? -0.845 14.188 3.979 1.00 87.44 81 LEU A N 1
ATOM 666 C CA . LEU A 1 81 ? -0.870 14.695 2.607 1.00 87.44 81 LEU A CA 1
ATOM 667 C C . LEU A 1 81 ? 0.518 15.174 2.125 1.00 87.44 81 LEU A C 1
ATOM 669 O O . LEU A 1 81 ? 0.922 14.771 1.037 1.00 87.44 81 LEU A O 1
ATOM 673 N N . PRO A 1 82 ? 1.316 15.927 2.912 1.00 90.56 82 PRO A N 1
ATOM 674 C CA . PRO A 1 82 ? 2.672 16.284 2.489 1.00 90.56 82 PRO A CA 1
ATOM 675 C C . PRO A 1 82 ? 3.585 15.071 2.264 1.00 90.56 82 PRO A C 1
ATOM 677 O O . PRO A 1 82 ? 4.390 15.074 1.332 1.00 90.56 82 PRO A O 1
ATOM 680 N N . ALA A 1 83 ? 3.460 14.022 3.089 1.00 89.50 83 ALA A N 1
ATOM 681 C CA . ALA A 1 83 ? 4.211 12.780 2.899 1.00 89.50 83 ALA A CA 1
ATOM 682 C C . ALA A 1 83 ? 3.777 12.065 1.612 1.00 89.50 83 ALA A C 1
ATOM 684 O O . ALA A 1 83 ? 4.624 11.650 0.824 1.00 89.50 83 ALA A O 1
ATOM 685 N N . PHE A 1 84 ? 2.467 12.015 1.357 1.00 89.88 84 PHE A N 1
ATOM 686 C CA . PHE A 1 84 ? 1.906 11.471 0.125 1.00 89.88 84 PHE A CA 1
ATOM 687 C C . PHE A 1 84 ? 2.450 12.176 -1.117 1.00 89.88 84 PHE A C 1
ATOM 689 O O . PHE A 1 84 ? 2.931 11.525 -2.039 1.00 89.88 84 PHE A O 1
ATOM 696 N N . GLU A 1 85 ? 2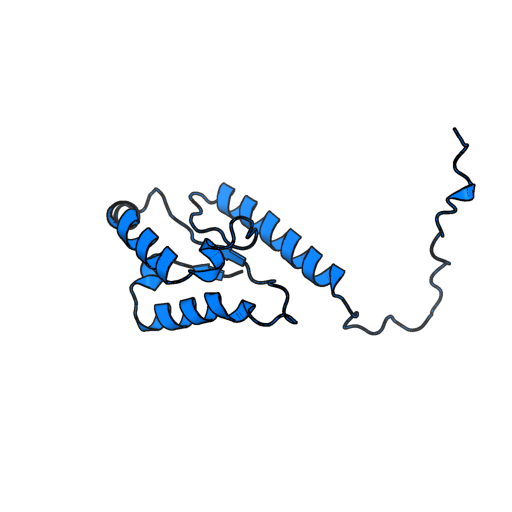.428 13.507 -1.141 1.00 91.81 85 GLU A N 1
ATOM 697 C CA . GLU A 1 85 ? 2.928 14.287 -2.275 1.00 91.81 85 GLU A CA 1
ATOM 698 C C . GLU A 1 85 ? 4.435 14.115 -2.497 1.00 91.81 85 GLU A C 1
ATOM 700 O O . GLU A 1 85 ? 4.910 14.167 -3.638 1.00 91.81 85 GLU A O 1
ATOM 705 N N . ALA A 1 86 ? 5.208 13.955 -1.421 1.00 91.31 86 ALA A N 1
ATOM 706 C CA . ALA A 1 86 ? 6.637 13.681 -1.505 1.00 91.31 86 ALA A CA 1
ATOM 707 C C . ALA A 1 86 ? 6.895 12.290 -2.104 1.00 91.31 86 ALA A C 1
ATOM 709 O O . ALA A 1 86 ? 7.659 12.163 -3.064 1.00 91.31 86 ALA A O 1
ATOM 710 N N . ASP A 1 87 ? 6.203 11.269 -1.601 1.00 90.25 87 ASP A N 1
ATOM 711 C CA . ASP A 1 87 ? 6.306 9.900 -2.100 1.00 90.25 87 ASP A CA 1
ATOM 712 C C . ASP A 1 87 ? 5.834 9.776 -3.552 1.00 90.25 87 ASP A C 1
ATOM 714 O O . ASP A 1 87 ? 6.489 9.119 -4.365 1.00 90.25 87 ASP A O 1
ATOM 718 N N . LEU A 1 88 ? 4.743 10.458 -3.913 1.00 91.31 88 LEU A N 1
ATOM 719 C CA . LEU A 1 88 ? 4.209 10.493 -5.273 1.00 91.31 88 LEU A CA 1
ATOM 720 C C . LEU A 1 88 ? 5.226 11.066 -6.261 1.00 91.31 88 LEU A C 1
ATOM 722 O O . LEU A 1 88 ? 5.437 10.492 -7.329 1.00 91.31 88 LEU A O 1
ATOM 726 N N . ARG A 1 89 ? 5.907 12.159 -5.901 1.00 91.75 89 ARG A N 1
ATOM 727 C CA . ARG A 1 89 ? 6.968 12.739 -6.738 1.00 91.75 89 ARG A CA 1
ATOM 728 C C . ARG A 1 89 ? 8.116 11.760 -6.974 1.00 91.75 89 ARG A C 1
ATOM 730 O O . ARG A 1 89 ? 8.603 11.656 -8.103 1.00 91.75 89 ARG A O 1
ATOM 737 N N . VAL A 1 90 ? 8.526 11.024 -5.941 1.00 89.88 90 VAL A N 1
ATOM 738 C CA . VAL A 1 90 ? 9.568 9.992 -6.062 1.00 89.88 90 VAL A CA 1
ATOM 739 C C . VAL A 1 90 ? 9.108 8.874 -6.995 1.00 89.88 90 VAL A C 1
ATOM 741 O O . VAL A 1 90 ? 9.828 8.538 -7.934 1.00 89.88 90 VAL A O 1
ATOM 744 N N . ALA A 1 91 ? 7.905 8.342 -6.783 1.00 88.69 91 ALA A N 1
ATOM 745 C CA . ALA A 1 91 ? 7.342 7.271 -7.599 1.00 88.69 91 ALA A CA 1
ATOM 746 C C . ALA A 1 91 ? 7.222 7.665 -9.080 1.00 88.69 91 ALA A C 1
ATOM 748 O O . ALA A 1 91 ? 7.641 6.911 -9.956 1.00 88.69 91 ALA A O 1
ATOM 749 N N . LEU A 1 92 ? 6.717 8.869 -9.367 1.00 88.06 92 LEU A N 1
ATOM 750 C CA . LEU A 1 92 ? 6.611 9.383 -10.736 1.00 88.06 92 LEU A CA 1
ATOM 751 C C . LEU A 1 92 ? 7.984 9.539 -11.395 1.00 88.06 92 LEU A C 1
ATOM 753 O O . LEU A 1 92 ? 8.148 9.160 -12.551 1.00 88.06 92 LEU A O 1
ATOM 757 N N . SER A 1 93 ? 8.980 10.033 -10.658 1.00 86.69 93 SER A N 1
ATOM 758 C CA . SER A 1 93 ? 10.346 10.175 -11.177 1.00 86.69 93 SER A CA 1
ATOM 759 C C . SER A 1 93 ? 10.972 8.813 -11.496 1.00 86.69 93 SER A C 1
ATOM 761 O O . SER A 1 93 ? 11.605 8.641 -12.536 1.00 86.69 93 SER A O 1
ATOM 763 N N . VAL A 1 94 ? 10.773 7.816 -10.626 1.00 84.69 94 VAL A N 1
ATOM 764 C CA . VAL A 1 94 ? 11.241 6.441 -10.857 1.00 84.69 94 VAL A CA 1
ATOM 765 C C . VAL A 1 94 ? 10.549 5.830 -12.075 1.00 84.69 94 VAL A C 1
ATOM 767 O O . VAL A 1 94 ? 11.229 5.260 -12.928 1.00 84.69 94 VAL A O 1
ATOM 770 N N . ALA A 1 95 ? 9.229 5.988 -12.200 1.00 83.31 95 ALA A N 1
ATOM 771 C CA . ALA A 1 95 ? 8.470 5.493 -13.345 1.00 83.31 95 ALA A CA 1
ATOM 772 C C . ALA A 1 95 ? 8.933 6.135 -14.665 1.00 83.31 95 ALA A C 1
ATOM 774 O O . ALA A 1 95 ? 9.202 5.420 -15.628 1.00 83.31 95 ALA A O 1
ATOM 775 N N . GLN A 1 96 ? 9.112 7.460 -14.695 1.00 82.88 96 GLN A N 1
ATOM 776 C CA . GLN A 1 96 ? 9.627 8.180 -15.866 1.00 82.88 96 GLN A CA 1
ATOM 777 C C . GLN A 1 96 ? 11.027 7.701 -16.261 1.00 82.88 96 GLN A C 1
ATOM 779 O O . GLN A 1 96 ? 11.277 7.421 -17.432 1.00 82.88 96 GLN A O 1
ATOM 784 N N . ASN A 1 97 ? 11.929 7.534 -15.291 1.00 80.62 97 ASN A N 1
ATOM 785 C CA . ASN A 1 97 ? 13.271 7.015 -15.555 1.00 80.62 97 ASN A CA 1
ATOM 786 C C . ASN A 1 97 ? 13.224 5.590 -16.124 1.00 80.62 97 ASN A C 1
ATOM 788 O O . ASN A 1 97 ? 13.926 5.295 -17.088 1.00 80.62 97 ASN A O 1
ATOM 792 N N . ARG A 1 98 ? 12.369 4.716 -15.576 1.00 77.50 98 ARG A N 1
ATOM 793 C CA . ARG A 1 98 ? 12.181 3.345 -16.080 1.00 77.50 98 ARG A CA 1
ATOM 794 C C . ARG A 1 98 ? 11.638 3.335 -17.516 1.00 77.50 98 ARG A C 1
ATOM 796 O O . ARG A 1 98 ? 12.123 2.551 -18.328 1.00 77.50 98 ARG A O 1
ATOM 803 N N . MET A 1 99 ? 10.707 4.234 -17.850 1.00 74.81 99 MET A N 1
ATOM 804 C CA . MET A 1 99 ? 10.197 4.402 -19.219 1.00 74.81 99 MET A CA 1
ATOM 805 C C . MET A 1 99 ? 11.277 4.895 -20.191 1.00 74.81 99 MET A C 1
ATOM 807 O O . MET A 1 99 ? 11.390 4.370 -21.294 1.00 74.81 99 MET A O 1
ATOM 811 N N . HIS A 1 100 ? 12.091 5.878 -19.796 1.00 68.94 100 HIS A N 1
ATOM 812 C CA . HIS A 1 100 ? 13.132 6.438 -20.664 1.00 68.94 100 HIS A CA 1
ATOM 813 C C . HIS A 1 100 ? 14.320 5.492 -20.879 1.00 68.94 100 HIS A C 1
ATOM 815 O O . HIS A 1 100 ? 14.869 5.457 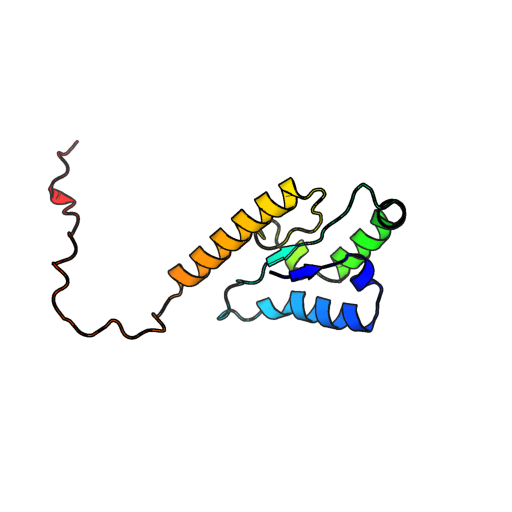-21.975 1.00 68.94 100 HIS A O 1
ATOM 821 N N . VAL A 1 101 ? 14.703 4.696 -19.874 1.00 62.53 101 VAL A N 1
ATOM 822 C CA . VAL A 1 101 ? 15.789 3.704 -20.000 1.00 62.53 101 VAL A CA 1
ATOM 823 C C . VAL A 1 101 ? 15.413 2.559 -20.949 1.00 62.53 101 VAL A C 1
ATOM 825 O O . VAL A 1 101 ? 16.287 2.026 -21.626 1.00 62.53 101 VAL A O 1
ATOM 828 N N . LYS A 1 102 ? 14.127 2.190 -21.030 1.00 60.03 102 LYS A N 1
ATOM 829 C CA . LYS A 1 102 ? 13.638 1.105 -21.902 1.00 60.03 102 LYS A CA 1
ATOM 830 C C . LYS A 1 102 ? 12.976 1.574 -23.204 1.00 60.03 102 LYS A C 1
ATOM 832 O O . LYS A 1 102 ? 12.478 0.744 -23.960 1.00 60.03 102 LYS A O 1
ATOM 837 N N . GLY A 1 103 ? 12.945 2.874 -23.484 1.00 50.16 103 GLY A N 1
ATOM 838 C CA . GLY A 1 103 ? 12.234 3.400 -24.643 1.00 50.16 103 GLY A CA 1
ATOM 839 C C . GLY A 1 103 ? 12.856 2.967 -25.974 1.00 50.16 103 GLY A C 1
ATOM 840 O O . GLY A 1 103 ? 13.824 3.571 -26.426 1.00 50.16 103 GLY A O 1
ATOM 841 N N . VAL A 1 104 ? 12.225 2.013 -26.665 1.00 53.97 104 VAL A N 1
ATOM 842 C CA . VAL A 1 104 ? 12.043 2.170 -28.113 1.00 53.97 104 VAL A CA 1
ATOM 843 C C . VAL A 1 104 ? 10.980 3.261 -28.266 1.00 53.97 104 VAL A C 1
ATOM 845 O O . VAL A 1 104 ? 9.893 3.119 -27.701 1.00 53.97 104 VAL A O 1
ATOM 848 N N . PRO A 1 105 ? 11.265 4.385 -28.940 1.00 49.22 105 PRO A N 1
ATOM 849 C CA . PRO A 1 105 ? 10.277 5.439 -29.110 1.00 49.22 105 PRO A CA 1
ATOM 850 C C . PRO A 1 105 ? 9.050 4.882 -29.849 1.00 49.22 105 PRO A C 1
ATOM 852 O O . PRO A 1 105 ? 9.150 4.434 -30.986 1.00 49.22 105 PRO A O 1
ATOM 855 N N . HIS A 1 106 ? 7.877 4.922 -29.207 1.00 49.25 106 HIS A N 1
ATOM 856 C CA . HIS A 1 106 ? 6.593 4.532 -29.816 1.00 49.25 106 HIS A CA 1
ATOM 857 C C . HIS A 1 106 ? 6.102 5.512 -30.890 1.00 49.25 106 HIS A C 1
ATOM 859 O O . HIS A 1 106 ? 5.083 5.275 -31.535 1.00 49.25 106 HIS A O 1
ATOM 865 N N . GLN A 1 107 ? 6.823 6.611 -31.088 1.00 44.25 107 GLN A N 1
ATOM 866 C CA . GLN A 1 107 ? 6.582 7.562 -32.152 1.00 44.25 107 GLN A CA 1
ATOM 867 C C . GLN A 1 107 ? 7.763 7.454 -33.120 1.00 44.25 107 GLN A C 1
ATOM 869 O O . GLN A 1 107 ? 8.899 7.650 -32.673 1.00 44.25 107 GLN A O 1
ATOM 874 N N . PRO A 1 108 ? 7.550 7.127 -34.412 1.00 45.72 108 PRO A N 1
ATOM 875 C CA . PRO A 1 108 ? 8.617 7.295 -35.384 1.00 45.72 108 PRO A CA 1
ATOM 876 C C . PRO A 1 108 ? 9.066 8.752 -35.285 1.00 45.72 108 PRO A C 1
ATOM 878 O O . PRO A 1 108 ? 8.232 9.663 -35.327 1.00 45.72 108 PRO A O 1
ATOM 881 N N . LEU A 1 109 ? 10.367 8.967 -35.061 1.00 50.88 109 LEU A N 1
ATOM 882 C CA . LEU A 1 109 ? 10.929 10.306 -35.181 1.00 50.88 109 LEU A CA 1
ATOM 883 C C . LEU A 1 109 ? 10.486 10.842 -36.548 1.00 50.88 109 LEU A C 1
ATOM 885 O O . LEU A 1 109 ? 10.602 10.093 -37.522 1.00 50.88 109 LEU A O 1
ATOM 889 N N . PRO A 1 110 ? 9.943 12.070 -36.635 1.00 50.88 110 PRO A N 1
ATOM 890 C CA . PRO A 1 110 ? 9.663 12.667 -37.929 1.00 50.88 110 PRO A CA 1
ATOM 891 C C . PRO A 1 110 ? 10.944 12.575 -38.757 1.00 50.88 110 PRO A C 1
ATOM 893 O O . PRO A 1 110 ? 11.994 13.050 -38.316 1.00 50.88 110 PRO A O 1
ATOM 896 N N . GLU A 1 111 ? 10.860 11.862 -39.884 1.00 53.47 111 GLU A N 1
ATOM 897 C CA . GLU A 1 111 ? 11.984 11.685 -40.796 1.00 53.47 111 GLU A CA 1
ATOM 898 C C . GLU A 1 111 ? 12.572 13.056 -41.124 1.00 53.47 111 GLU A C 1
ATOM 900 O O . GLU A 1 111 ? 11.843 14.023 -41.353 1.00 53.47 111 GLU A O 1
ATOM 905 N N . ASP A 1 112 ? 13.900 13.112 -41.059 1.00 53.19 112 ASP A N 1
ATOM 906 C CA . ASP A 1 112 ? 14.759 14.271 -41.249 1.00 53.19 112 ASP A CA 1
ATOM 907 C C . ASP A 1 112 ? 14.140 15.438 -42.033 1.00 53.19 112 ASP A C 1
ATOM 909 O O . ASP A 1 112 ? 14.081 15.454 -43.262 1.00 53.19 112 ASP A O 1
ATOM 913 N N . ALA A 1 113 ? 13.817 16.500 -41.301 1.00 48.41 113 ALA A N 1
ATOM 914 C CA . ALA A 1 113 ? 13.827 17.854 -41.832 1.00 48.41 113 ALA A CA 1
ATOM 915 C C . ALA A 1 113 ? 14.683 18.742 -40.916 1.00 48.41 113 ALA A C 1
ATOM 917 O O . ALA A 1 113 ? 14.189 19.630 -40.228 1.00 48.41 113 ALA A O 1
ATOM 918 N N . GLY A 1 114 ? 15.994 18.476 -40.893 1.00 51.69 114 GLY A N 1
ATOM 919 C CA . GLY A 1 114 ? 16.991 19.478 -40.504 1.00 51.69 114 GLY A CA 1
ATOM 920 C C . GLY A 1 114 ? 17.338 19.593 -39.018 1.00 51.69 114 GLY A C 1
ATOM 921 O O . GLY A 1 114 ? 17.558 20.708 -38.545 1.00 51.69 114 GLY A O 1
ATOM 922 N N . SER A 1 115 ? 17.456 18.486 -38.275 1.00 50.91 115 SER A N 1
ATOM 923 C CA . SER A 1 115 ? 18.114 18.570 -36.960 1.00 50.91 115 SER A CA 1
ATOM 924 C C . SER A 1 115 ? 19.610 18.887 -37.137 1.00 50.91 115 SER A C 1
ATOM 926 O O . SER A 1 115 ? 20.300 18.142 -37.836 1.00 50.91 115 SER A O 1
ATOM 928 N N . PRO A 1 116 ? 20.145 19.963 -36.524 1.00 57.28 116 PRO A N 1
ATOM 929 C CA . PRO A 1 116 ? 21.581 20.223 -36.533 1.00 57.28 116 PRO A CA 1
ATOM 930 C C . PRO A 1 116 ? 22.325 19.059 -35.855 1.00 57.28 116 PRO A C 1
ATOM 932 O O . PRO A 1 116 ? 21.770 18.428 -34.946 1.00 57.28 116 PRO A O 1
ATOM 935 N N . PRO A 1 117 ? 23.565 18.752 -36.282 1.00 61.62 117 PRO A N 1
ATOM 936 C CA . PRO A 1 117 ? 24.324 17.630 -35.745 1.00 61.62 117 PRO A CA 1
ATOM 937 C C . PRO A 1 117 ? 24.404 17.749 -34.224 1.00 61.62 117 PRO A C 1
ATOM 939 O O . PRO A 1 117 ? 24.794 18.792 -33.693 1.00 61.62 117 PRO A O 1
ATOM 942 N N . ARG A 1 118 ? 24.000 16.681 -33.519 1.00 56.59 118 ARG A N 1
ATOM 943 C CA . ARG A 1 118 ? 24.133 16.618 -32.060 1.00 56.59 118 ARG A CA 1
ATOM 944 C C . ARG A 1 118 ? 25.595 16.896 -31.710 1.00 56.59 118 ARG A C 1
ATOM 946 O O . ARG A 1 118 ? 26.467 16.254 -32.299 1.00 56.59 118 ARG A O 1
ATOM 953 N N . PRO A 1 119 ? 25.878 17.813 -30.774 1.00 55.53 119 PRO A N 1
ATOM 954 C CA . PRO A 1 119 ? 27.246 18.069 -30.365 1.00 55.53 119 PRO A CA 1
ATOM 955 C C . PRO A 1 119 ? 27.827 16.785 -29.770 1.00 55.53 119 PRO A C 1
ATOM 957 O O . PRO A 1 119 ? 27.350 16.278 -28.754 1.00 55.53 119 PRO A O 1
ATOM 960 N N . VAL A 1 120 ? 28.839 16.239 -30.442 1.00 60.47 120 VAL A N 1
ATOM 961 C CA . VAL A 1 120 ? 29.679 15.177 -29.897 1.00 60.47 120 VAL A CA 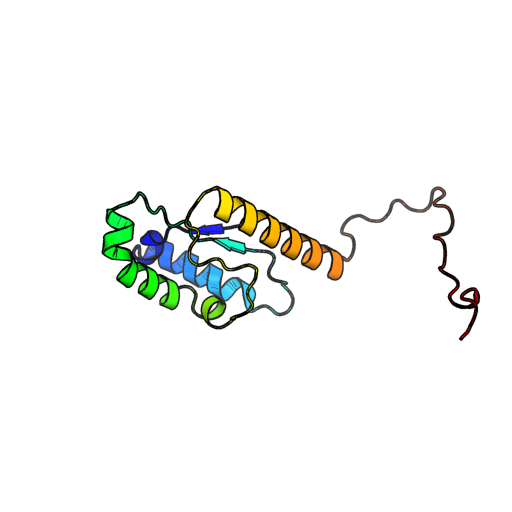1
ATOM 962 C C . VAL A 1 120 ? 30.620 15.855 -28.912 1.00 60.47 120 VAL A C 1
ATOM 964 O O . VAL A 1 120 ? 31.377 16.750 -29.283 1.00 60.47 120 VAL A O 1
ATOM 967 N N . LEU A 1 121 ? 30.526 15.471 -27.642 1.00 47.00 121 LEU A N 1
ATOM 968 C CA . LEU A 1 121 ? 31.448 15.927 -26.611 1.00 47.00 121 LEU A CA 1
ATOM 969 C C . LEU A 1 121 ? 32.807 15.272 -26.889 1.00 47.00 121 LEU A C 1
ATOM 971 O O . LEU A 1 121 ? 32.999 14.087 -26.623 1.00 47.00 121 LEU A O 1
ATOM 975 N N . ASP A 1 122 ? 33.715 16.031 -27.496 1.00 60.16 122 ASP A N 1
ATOM 976 C CA . ASP A 1 122 ? 35.077 15.590 -27.770 1.00 60.16 122 ASP A CA 1
ATOM 977 C C . ASP A 1 122 ? 35.885 15.567 -26.463 1.00 60.16 122 ASP A C 1
ATOM 979 O O . ASP A 1 122 ? 36.350 16.595 -25.966 1.00 60.16 122 ASP A O 1
ATOM 983 N N . LEU A 1 123 ? 36.032 14.374 -25.883 1.00 59.25 123 LEU A N 1
ATOM 984 C CA . LEU A 1 123 ? 36.807 14.149 -24.659 1.00 59.25 123 LEU A CA 1
ATOM 985 C C . LEU A 1 123 ? 38.322 14.346 -24.865 1.00 59.25 123 LEU A C 1
ATOM 987 O O . LEU A 1 123 ? 39.064 14.354 -23.885 1.00 59.25 123 LEU A O 1
ATOM 991 N N . SER A 1 124 ? 38.781 14.565 -26.104 1.00 57.94 124 SER A N 1
ATOM 992 C CA . SER A 1 124 ? 40.175 14.906 -26.434 1.00 57.94 124 SER A CA 1
ATOM 993 C C . SER A 1 124 ? 40.546 16.350 -26.077 1.00 57.94 124 SER A C 1
ATOM 995 O O . SER A 1 124 ? 41.727 16.686 -26.048 1.00 57.94 124 SER A O 1
ATOM 997 N N . ALA A 1 125 ? 39.556 17.216 -25.822 1.00 57.69 125 ALA A N 1
ATOM 998 C CA . ALA A 1 125 ? 39.756 18.636 -25.523 1.00 57.69 125 ALA A CA 1
ATOM 999 C C . ALA A 1 125 ? 39.870 18.947 -24.017 1.00 57.69 125 ALA A C 1
ATOM 1001 O O . ALA A 1 125 ? 39.949 20.116 -23.633 1.00 57.69 125 ALA A O 1
ATOM 1002 N N . LEU A 1 126 ? 39.879 17.928 -23.152 1.00 56.75 126 LEU A N 1
ATOM 1003 C CA . LEU A 1 126 ? 40.170 18.118 -21.734 1.00 56.75 126 LEU A CA 1
ATOM 1004 C C . LEU A 1 126 ? 41.687 18.316 -21.561 1.00 56.75 126 LEU A C 1
ATOM 1006 O O . LEU A 1 126 ? 42.448 17.405 -21.892 1.00 56.75 126 LEU A O 1
ATOM 1010 N N . PRO A 1 127 ? 42.161 19.476 -21.064 1.00 50.47 127 PRO A N 1
ATOM 1011 C CA . PRO A 1 127 ? 43.574 19.652 -20.758 1.00 50.47 127 PRO A CA 1
ATOM 1012 C C . PRO A 1 127 ? 43.983 18.634 -19.687 1.00 50.47 127 PRO A C 1
ATOM 1014 O O . PRO A 1 127 ? 43.356 18.545 -18.631 1.00 50.47 127 PRO A O 1
ATOM 1017 N N . GLY A 1 128 ? 44.996 17.833 -20.019 1.00 59.88 128 GLY A N 1
ATOM 1018 C CA . GLY A 1 128 ? 45.481 16.727 -19.203 1.00 59.88 128 GLY A CA 1
ATOM 1019 C C . GLY A 1 128 ? 45.987 17.148 -17.822 1.00 59.88 128 GLY A C 1
ATOM 1020 O O . GLY A 1 128 ? 46.441 18.273 -17.615 1.00 59.88 128 GLY A O 1
ATOM 1021 N N . THR A 1 129 ? 45.900 16.188 -16.902 1.00 46.66 129 THR A N 1
ATOM 1022 C CA . THR A 1 129 ? 46.803 16.032 -15.751 1.00 46.66 129 THR A CA 1
ATOM 1023 C C . THR A 1 129 ? 48.263 16.025 -16.170 1.00 46.66 129 THR A C 1
ATOM 1025 O O . THR A 1 129 ? 48.546 15.386 -17.211 1.00 46.66 129 THR A O 1
#

Radius of gyration: 21.34 Å; chains: 1; bounding box: 60×32×59 Å

Secondary structure (DSSP, 8-state):
-EE--GGGGGSHHHHHHHHHHHHTT--TTS-----EEEE--TT-HHHHHHHHHHHHHHHHHSHHHHH-TT-TTEEEEE-SHHHHHHHHHHHHHHHHHHHHHT---SSPPPP-S-PPPP----GGGSPP-

Sequence (129 aa):
VFLVDAWATKLTDHRRALLDVDTWEESPEETETSAVMIPCSAEDDETRQHWRDLSYELRKTFVSRFARSDDRMFRPSVLSLPAFEADLRVALSVAQNRMHVKGVPHQPLPEDAGSPPRPVLDLSALPGT